Protein AF-A0A172QBB9-F1 (afdb_monomer)

Sequence (117 aa):
MFKKVTIVGLSVVMFLPSIYEGSKAYADTVNNGTLMQYFEWYAPNDGNHWNRLRTDVENLAEKGITSVWIPPAYKGTTQNDVGYGAYDLYDLGEFNQKGTVRTKYGTKAQLKSAIDA

Solvent-accessible surface area (backbone atoms only — not comparable to full-atom values): 7308 Å² total; per-residue (Å²): 135,79,85,84,83,83,86,80,80,93,75,87,83,84,90,77,90,84,78,77,76,65,80,74,74,74,72,79,82,86,77,78,85,30,78,39,75,71,68,64,90,84,60,71,73,74,36,49,52,27,59,51,50,37,72,38,46,67,64,38,46,75,71,50,42,70,44,72,47,72,64,58,61,30,28,26,71,39,45,76,37,78,21,84,52,68,66,38,87,84,31,36,13,72,49,84,51,66,92,32,39,43,27,23,41,22,33,41,67,44,46,51,53,31,73,76,92

Mean predicted aligned error: 11.65 Å

pLDDT: mean 84.77, std 22.98, range [38.41, 98.94]

Structure (mmCIF, N/CA/C/O backbone):
data_AF-A0A172QBB9-F1
#
_entry.id   AF-A0A172QBB9-F1
#
loop_
_atom_site.group_PDB
_atom_site.id
_atom_site.type_symbol
_atom_site.label_atom_id
_atom_site.label_alt_id
_atom_site.label_comp_id
_atom_site.label_asym_id
_atom_site.label_entity_id
_atom_site.label_seq_id
_atom_site.pdbx_PDB_ins_code
_atom_site.Cartn_x
_atom_site.Cartn_y
_atom_site.Cartn_z
_atom_site.occupancy
_atom_site.B_iso_or_equiv
_atom_site.auth_seq_id
_atom_site.auth_comp_id
_atom_site.auth_asym_id
_atom_site.auth_atom_id
_atom_site.pdbx_PDB_model_num
ATOM 1 N N . MET A 1 1 ? 11.360 -62.449 -31.486 1.00 41.94 1 MET A N 1
ATOM 2 C CA . MET A 1 1 ? 12.739 -62.477 -32.012 1.00 41.94 1 MET A CA 1
ATOM 3 C C . MET A 1 1 ? 13.559 -61.437 -31.248 1.00 41.94 1 MET A C 1
ATOM 5 O O . MET A 1 1 ? 13.345 -60.250 -31.418 1.00 41.94 1 MET A O 1
ATOM 9 N N . PHE A 1 2 ? 14.342 -61.942 -30.289 1.00 38.72 2 PHE A N 1
ATOM 10 C CA . PHE A 1 2 ? 15.458 -61.375 -29.508 1.00 38.72 2 PHE A CA 1
ATOM 11 C C . PHE A 1 2 ? 15.444 -59.906 -29.033 1.00 38.72 2 PHE A C 1
ATOM 13 O O . PHE A 1 2 ? 15.868 -58.990 -29.732 1.00 38.72 2 PHE A O 1
ATOM 20 N N . LYS A 1 3 ? 15.106 -59.733 -27.743 1.00 38.59 3 LYS A N 1
ATOM 21 C CA . LYS A 1 3 ? 15.586 -58.627 -26.899 1.00 38.59 3 LYS A CA 1
ATOM 22 C C . LYS A 1 3 ? 17.102 -58.793 -26.714 1.00 38.59 3 LYS A C 1
ATOM 24 O O . LYS A 1 3 ? 17.537 -59.843 -26.247 1.00 38.59 3 LYS A O 1
ATOM 29 N N . LYS A 1 4 ? 17.901 -57.790 -27.087 1.00 40.41 4 LYS A N 1
ATOM 30 C CA . LYS A 1 4 ? 19.347 -57.782 -26.819 1.00 40.41 4 LYS A CA 1
ATOM 31 C C . LYS A 1 4 ? 19.579 -57.389 -25.359 1.00 40.41 4 LYS A C 1
ATOM 33 O O . LYS A 1 4 ? 19.260 -56.275 -24.958 1.00 40.41 4 LYS A O 1
ATOM 38 N N . VAL A 1 5 ? 20.092 -58.334 -24.579 1.00 38.44 5 VAL A N 1
ATOM 39 C CA . VAL A 1 5 ? 20.635 -58.121 -23.235 1.00 38.44 5 VAL A CA 1
ATOM 40 C C . VAL A 1 5 ? 22.092 -57.709 -23.409 1.00 38.44 5 VAL A C 1
ATOM 42 O O . VAL A 1 5 ? 22.866 -58.463 -23.995 1.00 38.44 5 VAL A O 1
ATOM 45 N N . THR A 1 6 ? 22.468 -56.535 -22.909 1.00 39.12 6 THR A N 1
ATOM 46 C CA . THR A 1 6 ? 23.873 -56.123 -22.833 1.00 39.12 6 THR A CA 1
ATOM 47 C C . THR A 1 6 ? 24.315 -56.216 -21.381 1.00 39.12 6 THR A C 1
ATOM 49 O O . THR A 1 6 ? 23.878 -55.438 -20.537 1.00 39.12 6 THR A O 1
ATOM 52 N N . ILE A 1 7 ? 25.166 -57.199 -21.100 1.00 39.72 7 ILE A N 1
ATOM 53 C CA . ILE A 1 7 ? 25.941 -57.301 -19.864 1.00 39.72 7 ILE A CA 1
ATOM 54 C C . ILE A 1 7 ? 27.158 -56.393 -20.042 1.00 39.72 7 ILE A C 1
ATOM 56 O O . ILE A 1 7 ? 27.910 -56.573 -20.997 1.00 39.72 7 ILE A O 1
ATOM 60 N N . VAL A 1 8 ? 27.368 -55.440 -19.134 1.00 40.62 8 VAL A N 1
ATOM 61 C CA . VAL A 1 8 ? 28.645 -54.722 -19.033 1.00 40.62 8 VAL A CA 1
ATOM 62 C C . VAL A 1 8 ? 29.268 -55.083 -17.694 1.00 40.62 8 VAL A C 1
ATOM 64 O O . VA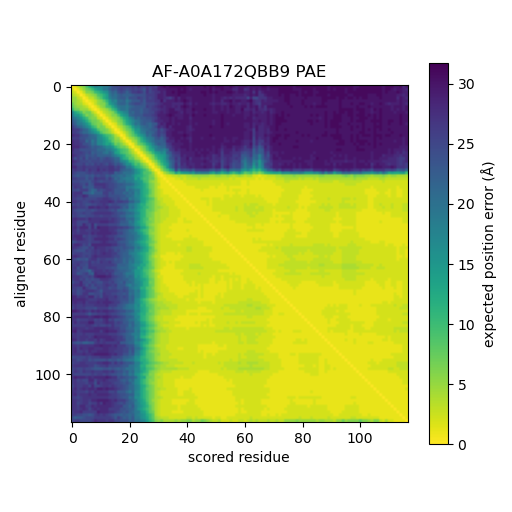L A 1 8 ? 28.713 -54.799 -16.635 1.00 40.62 8 VAL A O 1
ATOM 67 N N . GLY A 1 9 ? 30.388 -55.801 -17.780 1.00 38.41 9 GLY A N 1
ATOM 68 C CA . GLY A 1 9 ? 31.169 -56.269 -16.647 1.00 38.41 9 GLY A CA 1
ATOM 69 C C . GLY A 1 9 ? 31.850 -55.126 -15.901 1.00 38.41 9 GLY A C 1
ATOM 70 O O . GLY A 1 9 ? 32.342 -54.167 -16.493 1.00 38.41 9 GLY A O 1
ATOM 71 N N . LEU A 1 10 ? 31.893 -55.273 -14.581 1.00 38.50 10 LEU A N 1
ATOM 72 C CA . LEU A 1 10 ? 32.654 -54.435 -13.667 1.00 38.50 10 LEU A CA 1
ATOM 73 C C . LEU A 1 10 ? 34.154 -54.643 -13.944 1.00 38.50 10 LEU A C 1
ATOM 75 O O . LEU A 1 10 ? 34.683 -55.724 -13.701 1.00 38.50 10 LEU A O 1
ATOM 79 N N . SER A 1 11 ? 34.839 -53.627 -14.468 1.00 39.72 11 SER A N 1
ATOM 80 C CA . SER A 1 11 ? 36.306 -53.579 -14.536 1.00 39.72 11 SER A CA 1
ATOM 81 C C . SER A 1 11 ? 36.767 -52.256 -13.938 1.00 39.72 11 SER A C 1
ATOM 83 O O . SER A 1 11 ? 36.379 -51.181 -14.391 1.00 39.72 11 SER A O 1
ATOM 85 N N . VAL A 1 12 ? 37.545 -52.359 -12.867 1.00 39.41 12 VAL A N 1
ATOM 86 C CA . VAL A 1 12 ? 38.059 -51.251 -12.063 1.00 39.41 12 VAL A CA 1
ATOM 87 C C . VAL A 1 12 ? 39.187 -50.525 -12.809 1.00 39.41 12 VAL A C 1
ATOM 89 O O . VAL A 1 12 ? 40.208 -51.121 -13.125 1.00 39.41 12 VAL A O 1
ATOM 92 N N . VAL A 1 13 ? 38.937 -49.240 -13.084 1.00 49.69 13 VAL A N 1
ATOM 93 C CA . VAL A 1 13 ? 39.807 -48.046 -12.983 1.00 49.69 13 VAL A CA 1
ATOM 94 C C . VAL A 1 13 ? 41.315 -48.217 -13.221 1.00 49.69 13 VAL A C 1
ATOM 96 O O . VAL A 1 13 ? 41.992 -48.809 -12.388 1.00 49.69 13 VAL A O 1
ATOM 99 N N . MET A 1 14 ? 41.865 -47.504 -14.220 1.00 43.00 14 MET A N 1
ATOM 100 C CA . MET A 1 14 ? 43.104 -46.714 -14.058 1.00 43.00 14 MET A CA 1
ATOM 101 C C . MET A 1 14 ? 43.409 -45.811 -15.277 1.00 43.00 14 MET A C 1
ATOM 103 O O . MET A 1 14 ? 43.452 -46.278 -16.407 1.00 43.00 14 MET A O 1
ATOM 107 N N . PHE A 1 15 ? 43.668 -44.526 -14.995 1.00 49.59 15 PHE A N 1
ATOM 108 C CA . PHE A 1 15 ? 44.267 -43.493 -15.861 1.00 49.59 15 PHE A CA 1
ATOM 109 C C . PHE A 1 15 ? 43.495 -43.006 -17.104 1.00 49.59 15 PHE A C 1
ATOM 111 O O . PHE A 1 15 ? 43.802 -43.374 -18.233 1.00 49.59 15 PHE A O 1
ATOM 118 N N . LEU A 1 16 ? 42.616 -42.014 -16.906 1.00 40.91 16 LEU A N 1
ATOM 119 C CA . LEU A 1 16 ? 42.353 -40.977 -17.914 1.00 40.91 16 LEU A CA 1
ATOM 120 C C . LEU A 1 16 ? 42.379 -39.593 -17.242 1.00 40.91 16 LEU A C 1
ATOM 122 O O . LEU A 1 16 ? 41.549 -39.332 -16.367 1.00 40.91 16 LEU A O 1
ATOM 126 N N . PRO A 1 17 ? 43.322 -38.702 -17.601 1.00 48.59 17 PRO A N 1
ATOM 127 C CA . PRO A 1 17 ? 43.301 -37.333 -17.122 1.00 48.59 17 PRO A CA 1
ATOM 128 C C . PRO A 1 17 ? 42.179 -36.558 -17.830 1.00 48.59 17 PRO A C 1
ATOM 130 O O . PRO A 1 17 ? 42.093 -36.533 -19.052 1.00 48.59 17 PRO A O 1
ATOM 133 N N . SER A 1 18 ? 41.363 -35.870 -17.030 1.00 53.38 18 SER A N 1
ATOM 134 C CA . SER A 1 18 ? 40.578 -34.692 -17.426 1.00 53.38 18 SER A CA 1
ATOM 135 C C . SER A 1 18 ? 39.370 -34.866 -18.364 1.00 53.38 18 SER A C 1
ATOM 137 O O . SER A 1 18 ? 39.196 -34.085 -19.297 1.00 53.38 18 SER A O 1
ATOM 139 N N . ILE A 1 19 ? 38.434 -35.755 -18.025 1.00 50.16 19 ILE A N 1
ATOM 140 C CA . ILE A 1 19 ? 37.016 -35.550 -18.390 1.00 50.16 19 ILE A CA 1
ATOM 141 C C . ILE A 1 19 ? 36.134 -35.464 -17.141 1.00 50.16 19 ILE A C 1
ATOM 143 O O . ILE A 1 19 ? 35.124 -36.142 -17.006 1.00 50.16 19 ILE A O 1
ATOM 147 N N . TYR A 1 20 ? 36.517 -34.593 -16.206 1.00 44.38 20 TYR A N 1
ATOM 148 C CA . TYR A 1 20 ? 35.513 -33.877 -15.423 1.00 44.38 20 TYR A CA 1
ATOM 149 C C . TYR A 1 20 ? 35.098 -32.688 -16.296 1.00 44.38 20 TYR A C 1
ATOM 151 O O . TYR A 1 20 ? 35.563 -31.566 -16.111 1.00 44.38 20 TYR A O 1
ATOM 159 N N . GLU A 1 21 ? 34.262 -32.935 -17.309 1.00 51.75 21 GLU A N 1
ATOM 160 C CA . GLU A 1 21 ? 33.392 -31.867 -17.794 1.00 51.75 21 GLU A CA 1
ATOM 161 C C . GLU A 1 21 ? 32.464 -31.573 -16.624 1.00 51.75 21 GLU A C 1
ATOM 163 O O . GLU A 1 21 ? 31.442 -32.229 -16.425 1.00 51.75 21 GLU A O 1
ATOM 168 N N . GLY A 1 22 ? 32.909 -30.654 -15.761 1.00 46.88 22 GLY A N 1
ATOM 169 C CA . GLY A 1 22 ? 32.080 -30.108 -14.708 1.00 46.88 22 GLY A CA 1
ATOM 170 C C . GLY A 1 22 ? 30.750 -29.754 -15.344 1.00 46.88 22 GLY A C 1
ATOM 171 O O . GLY A 1 22 ? 30.728 -29.133 -16.409 1.00 46.88 22 GLY A O 1
ATOM 172 N N . SER A 1 23 ? 29.663 -30.213 -14.727 1.00 48.69 23 SER A N 1
ATOM 173 C CA . SER A 1 23 ? 28.316 -29.809 -15.095 1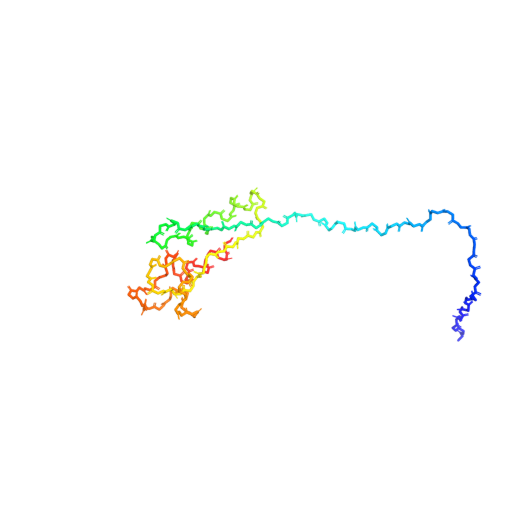.00 48.69 23 SER A CA 1
ATOM 174 C C . SER A 1 23 ? 28.350 -28.305 -15.327 1.00 48.69 23 SER A C 1
ATOM 176 O O . SER A 1 23 ? 28.518 -27.541 -14.372 1.00 48.69 23 SER A O 1
ATOM 178 N N . LYS A 1 24 ? 28.269 -27.872 -16.590 1.00 48.56 24 LYS A N 1
ATOM 179 C CA . LYS A 1 24 ? 28.000 -26.474 -16.877 1.00 48.56 24 LYS A CA 1
ATOM 180 C C . LYS A 1 24 ? 26.658 -26.240 -16.217 1.00 48.56 24 LYS A C 1
ATOM 182 O O . LYS A 1 24 ? 25.653 -26.780 -16.676 1.00 48.56 24 LYS A O 1
ATOM 187 N N . ALA A 1 25 ? 26.666 -25.524 -15.095 1.00 51.44 25 ALA A N 1
ATOM 188 C CA . ALA A 1 25 ? 25.457 -24.918 -14.597 1.00 51.44 25 ALA A CA 1
ATOM 189 C C . ALA A 1 25 ? 24.916 -24.148 -15.798 1.00 51.44 25 ALA A C 1
ATOM 191 O O . ALA A 1 25 ? 25.563 -23.217 -16.285 1.00 51.44 25 ALA A O 1
ATOM 192 N N . TYR A 1 26 ? 23.805 -24.623 -16.354 1.00 52.41 26 TYR A N 1
ATOM 193 C CA . TYR A 1 26 ? 23.003 -23.791 -17.219 1.00 52.41 26 TYR A CA 1
ATOM 194 C C . TYR A 1 26 ? 22.561 -22.662 -16.297 1.00 52.41 26 TYR A C 1
ATOM 196 O O . TYR A 1 26 ? 21.660 -22.836 -15.481 1.00 52.41 26 TYR A O 1
ATOM 204 N N . ALA A 1 27 ? 23.313 -21.559 -16.313 1.00 53.31 27 ALA A N 1
ATOM 205 C CA . ALA A 1 27 ? 22.820 -20.302 -15.802 1.00 53.31 27 ALA A CA 1
ATOM 206 C C . ALA A 1 27 ? 21.546 -20.064 -16.597 1.00 53.31 27 ALA A C 1
ATOM 208 O O . ALA A 1 27 ? 21.605 -19.917 -17.819 1.00 53.31 27 ALA A O 1
ATOM 209 N N . ASP A 1 28 ? 20.418 -20.176 -15.908 1.00 60.03 28 ASP A N 1
ATOM 210 C CA . ASP A 1 28 ? 19.110 -19.957 -16.487 1.00 60.03 28 ASP A CA 1
ATOM 211 C C . ASP A 1 28 ? 19.133 -18.554 -17.108 1.00 60.03 28 ASP A C 1
ATOM 213 O O . ASP A 1 28 ? 19.281 -17.531 -16.440 1.00 60.03 28 ASP A O 1
ATOM 217 N N . THR A 1 29 ? 19.152 -18.517 -18.428 1.00 60.53 29 THR A N 1
ATOM 218 C CA . THR A 1 29 ? 19.026 -17.317 -19.251 1.00 60.53 29 THR A CA 1
ATOM 219 C C . THR A 1 29 ? 17.568 -16.841 -19.110 1.00 60.53 29 THR A C 1
ATOM 221 O O . THR A 1 29 ? 16.685 -17.659 -19.329 1.00 60.53 29 THR A O 1
ATOM 224 N N . VAL A 1 30 ? 17.161 -15.600 -18.807 1.00 64.25 30 VAL A N 1
ATOM 225 C CA . VAL A 1 30 ? 17.794 -14.271 -18.776 1.00 64.25 30 VAL A CA 1
ATOM 226 C C . VAL A 1 30 ? 16.881 -13.353 -17.933 1.00 64.25 30 VAL A C 1
ATOM 228 O O . VAL A 1 30 ? 15.804 -13.013 -18.409 1.00 64.25 30 VAL A O 1
ATOM 231 N N . ASN A 1 31 ? 17.257 -13.000 -16.697 1.00 73.25 31 ASN A N 1
ATOM 232 C CA . ASN A 1 31 ? 16.900 -11.769 -15.949 1.00 73.25 31 ASN A CA 1
ATOM 233 C C . ASN A 1 31 ? 17.132 -11.995 -14.446 1.00 73.25 31 ASN A C 1
ATOM 235 O O . ASN A 1 31 ? 16.523 -12.876 -13.844 1.00 73.25 31 ASN A O 1
ATOM 239 N N . ASN A 1 32 ? 18.000 -11.190 -13.824 1.00 91.81 32 ASN A N 1
ATOM 240 C CA . ASN A 1 32 ? 18.173 -11.228 -12.370 1.00 91.81 32 ASN A CA 1
ATOM 241 C C . ASN A 1 32 ? 16.897 -10.726 -11.685 1.00 91.81 32 ASN A C 1
ATOM 243 O O . ASN A 1 32 ? 16.367 -9.676 -12.050 1.00 91.81 32 ASN A O 1
ATOM 247 N N . GLY A 1 33 ? 16.438 -11.446 -10.662 1.00 95.62 33 GLY A N 1
ATOM 248 C CA . GLY A 1 33 ? 15.371 -10.962 -9.795 1.00 95.62 33 GLY A CA 1
ATOM 249 C C . GLY A 1 33 ? 15.845 -9.773 -8.957 1.00 95.62 33 GLY A C 1
ATOM 250 O O . GLY A 1 33 ? 16.839 -9.885 -8.240 1.00 95.62 33 GLY A O 1
ATOM 251 N N . THR A 1 34 ? 15.117 -8.660 -9.012 1.00 97.25 34 THR A N 1
ATOM 252 C CA . THR A 1 34 ? 15.364 -7.465 -8.195 1.00 97.25 34 THR A CA 1
ATOM 253 C C . THR A 1 34 ? 14.099 -7.101 -7.422 1.00 97.25 34 THR A C 1
ATOM 255 O O . THR A 1 34 ? 13.082 -6.734 -8.014 1.00 97.25 34 THR A O 1
ATOM 258 N N . LEU A 1 35 ? 14.165 -7.200 -6.091 1.00 98.38 35 LEU A N 1
ATOM 259 C CA . LEU A 1 35 ? 13.082 -6.825 -5.181 1.00 98.38 35 LEU A CA 1
ATOM 260 C C . LEU A 1 35 ? 13.242 -5.368 -4.733 1.00 98.38 35 LEU A C 1
ATOM 262 O O . LEU A 1 35 ? 14.312 -4.977 -4.271 1.00 98.38 35 LEU A O 1
ATOM 266 N N . MET A 1 36 ? 12.158 -4.596 -4.780 1.00 98.62 36 MET A N 1
ATOM 267 C CA . MET A 1 36 ? 12.091 -3.259 -4.189 1.00 98.62 36 MET A CA 1
ATOM 268 C C . MET A 1 36 ? 11.128 -3.235 -3.001 1.00 98.62 36 MET A C 1
ATOM 270 O O . MET A 1 36 ? 9.964 -3.606 -3.130 1.00 98.62 36 MET A O 1
ATOM 274 N N . GLN A 1 37 ? 11.579 -2.739 -1.848 1.00 98.81 37 GLN A N 1
ATOM 275 C CA . GLN A 1 37 ? 10.665 -2.317 -0.785 1.00 98.81 37 GLN A CA 1
ATOM 276 C C . GLN A 1 37 ? 9.946 -1.045 -1.247 1.00 98.81 37 GLN A C 1
ATOM 278 O O . GLN A 1 37 ? 10.570 0.006 -1.373 1.00 98.81 37 G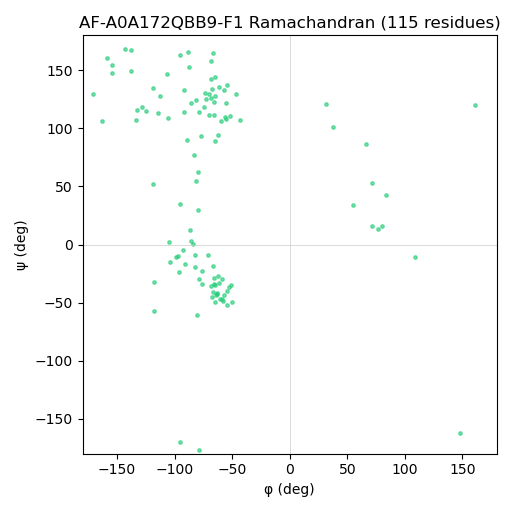LN A O 1
ATOM 283 N N . TYR A 1 38 ? 8.641 -1.130 -1.503 1.00 98.69 38 TYR A N 1
ATOM 284 C CA . TYR A 1 38 ? 7.880 -0.031 -2.099 1.00 98.69 38 TYR A CA 1
ATOM 285 C C . TYR A 1 38 ? 7.174 0.833 -1.050 1.00 98.69 38 TYR A C 1
ATOM 287 O O . TYR A 1 38 ? 6.065 1.299 -1.250 1.00 98.69 38 TYR A O 1
ATOM 295 N N . PHE A 1 39 ? 7.783 1.033 0.115 1.00 98.62 39 PHE A N 1
ATOM 296 C CA . PHE A 1 39 ? 7.253 1.914 1.152 1.00 98.62 39 PHE A CA 1
ATOM 297 C C . PHE A 1 39 ? 8.358 2.351 2.103 1.00 98.62 39 PHE A C 1
ATOM 299 O O . PHE A 1 39 ? 9.388 1.692 2.247 1.00 98.62 39 PHE A O 1
ATOM 306 N N . GLU A 1 40 ? 8.103 3.439 2.814 1.00 98.50 40 GLU A N 1
ATOM 307 C CA . GLU A 1 40 ? 8.930 3.895 3.921 1.00 98.50 40 GLU A CA 1
ATOM 308 C C . GLU A 1 40 ? 8.036 4.373 5.078 1.00 98.50 40 GLU A C 1
ATOM 310 O O . GLU A 1 40 ? 6.810 4.465 4.946 1.00 98.50 40 GLU A O 1
ATOM 315 N N . TRP A 1 41 ? 8.628 4.577 6.253 1.00 98.44 41 TRP A N 1
ATOM 316 C CA . TRP A 1 41 ? 7.895 4.790 7.503 1.00 98.44 41 TRP A CA 1
ATOM 317 C C . TRP A 1 41 ? 7.034 6.064 7.498 1.00 98.44 41 TRP A C 1
ATOM 319 O O . TRP A 1 41 ? 5.881 6.059 7.948 1.00 98.44 41 TRP A O 1
ATOM 329 N N . TYR A 1 42 ? 7.576 7.148 6.951 1.00 98.31 42 TYR A N 1
ATOM 330 C CA . TYR A 1 42 ? 7.002 8.489 6.927 1.00 98.31 42 TYR A CA 1
ATOM 331 C C . TYR A 1 42 ? 6.067 8.732 5.740 1.00 98.31 42 TYR A C 1
ATOM 333 O O . TYR A 1 42 ? 5.640 9.870 5.526 1.00 98.31 42 TYR A O 1
ATOM 341 N N . ALA A 1 43 ? 5.672 7.668 5.030 1.00 97.62 43 ALA A N 1
ATOM 342 C CA . ALA A 1 43 ? 4.738 7.776 3.925 1.00 97.62 43 ALA A CA 1
ATOM 343 C C . ALA A 1 43 ? 3.460 8.479 4.417 1.00 97.62 43 ALA A C 1
ATOM 345 O O . ALA A 1 43 ? 2.992 8.187 5.528 1.00 97.62 43 ALA A O 1
ATOM 346 N N . PRO A 1 44 ? 2.886 9.409 3.639 1.00 98.31 44 PRO A N 1
ATOM 347 C CA . PRO A 1 44 ? 1.740 10.185 4.088 1.00 98.31 44 PRO A CA 1
ATOM 348 C C . PRO A 1 44 ? 0.521 9.282 4.308 1.00 98.31 44 PRO A C 1
ATOM 350 O O . PRO A 1 44 ? 0.273 8.349 3.549 1.00 98.31 44 PRO A O 1
ATOM 353 N N . ASN A 1 45 ? -0.286 9.586 5.324 1.00 98.69 45 ASN A N 1
ATOM 354 C CA . ASN A 1 45 ? -1.594 8.957 5.531 1.00 98.69 45 ASN A CA 1
ATOM 355 C C . ASN A 1 45 ? -2.671 9.609 4.642 1.00 98.69 45 ASN A C 1
ATOM 357 O O . ASN A 1 45 ? -3.700 10.092 5.119 1.00 98.69 45 ASN A O 1
ATOM 361 N N . ASP A 1 46 ? -2.421 9.654 3.336 1.00 98.62 46 ASP A N 1
ATOM 362 C CA . ASP A 1 46 ? -3.334 10.232 2.345 1.00 98.62 46 ASP A CA 1
ATOM 363 C C . ASP A 1 46 ? -4.216 9.179 1.652 1.00 98.62 46 ASP A C 1
ATOM 365 O O . ASP A 1 46 ? -5.173 9.535 0.968 1.00 98.62 46 ASP A O 1
ATOM 369 N N . GLY A 1 47 ? -3.939 7.884 1.858 1.00 98.62 47 GLY A N 1
ATOM 370 C CA . GLY A 1 47 ? -4.670 6.792 1.219 1.00 98.62 47 GLY A CA 1
ATOM 371 C C . GLY A 1 47 ? -4.396 6.641 -0.280 1.00 98.62 47 GLY A C 1
ATOM 372 O O . GLY A 1 47 ? -5.179 5.985 -0.960 1.00 98.62 47 GLY A O 1
ATOM 373 N N . ASN A 1 48 ? -3.330 7.252 -0.808 1.00 98.62 48 ASN A N 1
ATOM 374 C CA . ASN A 1 48 ? -2.995 7.213 -2.235 1.00 98.62 48 ASN A CA 1
ATOM 375 C C . ASN A 1 48 ? -1.831 6.282 -2.573 1.00 98.62 48 ASN A C 1
ATOM 377 O O . ASN A 1 48 ? -1.440 6.202 -3.736 1.00 98.62 48 ASN A O 1
ATOM 381 N N . HIS A 1 49 ? -1.265 5.581 -1.595 1.00 98.81 49 HIS A N 1
ATOM 382 C CA . HIS A 1 49 ? -0.083 4.750 -1.800 1.00 98.81 49 HIS A CA 1
ATOM 383 C C . HIS A 1 49 ? -0.294 3.681 -2.883 1.00 98.81 49 HIS A C 1
ATOM 385 O O . HIS A 1 49 ? 0.534 3.556 -3.782 1.00 98.81 49 HIS A O 1
ATOM 391 N N . TRP A 1 50 ? -1.444 2.998 -2.889 1.00 98.81 50 TRP A N 1
ATOM 392 C CA . TRP A 1 50 ? -1.768 2.023 -3.939 1.00 98.81 50 TRP A CA 1
ATOM 393 C C . TRP A 1 50 ? -1.922 2.654 -5.326 1.00 98.81 50 TRP A C 1
ATOM 395 O O . TRP A 1 50 ? -1.491 2.073 -6.315 1.00 98.81 50 TRP A O 1
ATOM 405 N N . ASN A 1 51 ? -2.453 3.877 -5.416 1.00 98.81 51 ASN A N 1
ATOM 406 C CA . ASN A 1 51 ? -2.532 4.594 -6.693 1.00 98.81 51 ASN A CA 1
ATOM 407 C C . ASN A 1 51 ? -1.147 5.000 -7.210 1.00 98.81 51 ASN A C 1
ATOM 409 O O . ASN A 1 51 ? -0.930 4.988 -8.422 1.00 98.81 51 ASN A O 1
ATOM 413 N N . ARG A 1 52 ? -0.222 5.353 -6.305 1.00 98.69 52 ARG A N 1
ATOM 414 C CA . ARG A 1 52 ? 1.173 5.654 -6.652 1.00 98.69 52 ARG A CA 1
ATOM 415 C C . ARG A 1 52 ? 1.861 4.406 -7.191 1.00 98.69 52 ARG A C 1
ATOM 417 O O . ARG A 1 52 ? 2.373 4.471 -8.298 1.00 98.69 52 ARG A O 1
ATOM 424 N N . LEU A 1 53 ? 1.753 3.276 -6.481 1.00 98.69 53 LEU A N 1
ATOM 425 C CA . LEU A 1 53 ? 2.287 1.992 -6.945 1.00 98.69 53 LEU A CA 1
ATOM 426 C C . LEU A 1 53 ? 1.746 1.635 -8.332 1.00 98.69 53 LEU A C 1
ATOM 428 O O . LEU A 1 53 ? 2.531 1.440 -9.247 1.00 98.69 53 LEU A O 1
ATOM 432 N N . ARG A 1 54 ? 0.418 1.661 -8.512 1.00 98.62 54 ARG A N 1
ATOM 433 C CA . ARG A 1 54 ? -0.242 1.388 -9.799 1.00 98.62 54 ARG A CA 1
ATOM 434 C C . ARG A 1 54 ? 0.299 2.244 -10.951 1.00 98.62 54 ARG A C 1
ATOM 436 O O . ARG A 1 54 ? 0.353 1.784 -12.080 1.00 98.62 54 ARG A O 1
ATOM 443 N N . THR A 1 55 ? 0.637 3.503 -10.683 1.00 98.56 55 THR A N 1
ATOM 444 C CA . THR A 1 55 ? 1.117 4.441 -11.713 1.00 98.56 55 THR A CA 1
ATOM 445 C C . THR A 1 55 ? 2.610 4.261 -12.011 1.00 98.56 55 THR A C 1
ATOM 447 O O . THR A 1 55 ? 3.071 4.692 -13.059 1.00 98.56 55 THR A O 1
ATOM 450 N N . ASP A 1 56 ? 3.367 3.632 -11.112 1.00 98.31 56 ASP A N 1
ATOM 451 C CA . ASP A 1 56 ? 4.825 3.502 -11.212 1.00 98.31 56 ASP A CA 1
ATOM 452 C C . ASP A 1 56 ? 5.275 2.141 -11.768 1.00 98.31 56 ASP A C 1
ATOM 454 O O . ASP A 1 56 ? 6.444 1.991 -12.105 1.00 98.31 56 ASP A O 1
ATOM 458 N N . VAL A 1 57 ? 4.373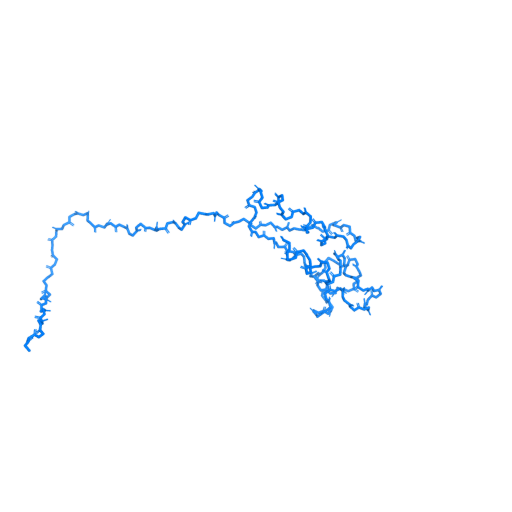 1.153 -11.889 1.00 97.44 57 VAL A N 1
ATOM 459 C CA . VAL A 1 57 ? 4.695 -0.225 -12.322 1.00 97.44 57 VAL A CA 1
ATOM 460 C C . VAL A 1 57 ? 5.526 -0.257 -13.608 1.00 97.44 57 VAL A C 1
ATOM 462 O O . VAL A 1 57 ? 6.573 -0.903 -13.631 1.00 97.44 57 VAL A O 1
ATOM 465 N N . GLU A 1 58 ? 5.115 0.471 -14.652 1.00 97.81 58 GLU A N 1
ATOM 466 C CA . GLU A 1 58 ? 5.841 0.516 -15.932 1.00 97.81 58 GLU A CA 1
ATOM 467 C C . GLU A 1 58 ? 7.266 1.067 -15.751 1.00 97.81 58 GLU A C 1
ATOM 469 O O . GLU A 1 58 ? 8.239 0.446 -16.174 1.00 97.81 58 GLU A O 1
ATOM 474 N N . ASN A 1 59 ? 7.412 2.176 -15.023 1.00 98.31 59 ASN A N 1
ATOM 475 C CA . ASN A 1 59 ? 8.706 2.798 -14.736 1.00 98.31 59 ASN A CA 1
ATOM 476 C C . ASN A 1 59 ? 9.610 1.910 -13.854 1.00 98.31 59 ASN A C 1
ATOM 478 O O . ASN A 1 59 ? 10.831 1.905 -14.021 1.00 98.31 59 ASN A O 1
ATOM 482 N N . LEU A 1 60 ? 9.044 1.135 -12.922 1.00 98.19 60 LEU A N 1
ATOM 483 C CA . LEU A 1 60 ? 9.787 0.150 -12.128 1.00 98.19 60 LEU A CA 1
ATOM 484 C C . LEU A 1 60 ? 10.294 -1.006 -12.995 1.00 98.19 60 LEU A C 1
ATOM 486 O O . LEU A 1 60 ? 11.461 -1.392 -12.881 1.00 98.19 60 LEU A O 1
ATOM 490 N N . ALA A 1 61 ? 9.439 -1.528 -13.875 1.00 96.94 61 ALA A N 1
ATOM 491 C CA . ALA A 1 61 ? 9.789 -2.600 -14.797 1.00 96.94 61 ALA A CA 1
ATOM 492 C C . ALA A 1 61 ? 10.889 -2.159 -15.780 1.00 96.94 61 ALA A C 1
ATOM 494 O O . ALA A 1 61 ? 11.866 -2.884 -15.967 1.00 96.94 61 ALA A O 1
ATOM 495 N N . GLU A 1 62 ? 10.803 -0.939 -16.325 1.00 97.75 62 GLU A N 1
ATOM 496 C CA . GLU A 1 62 ? 11.850 -0.336 -17.168 1.00 97.75 62 GLU A CA 1
ATOM 497 C C . GLU A 1 62 ? 13.206 -0.226 -16.449 1.00 97.75 62 GLU A C 1
ATOM 499 O O . GLU A 1 62 ? 14.261 -0.321 -17.077 1.00 97.75 62 GLU A O 1
ATOM 504 N N . LYS A 1 63 ? 13.197 -0.068 -15.119 1.00 97.38 63 LYS A N 1
ATOM 505 C CA . LYS A 1 63 ? 14.403 -0.043 -14.272 1.00 97.38 63 LYS A CA 1
ATOM 506 C C . LYS A 1 63 ? 14.908 -1.434 -13.874 1.00 97.38 63 LYS A C 1
ATOM 508 O O . LYS A 1 63 ? 15.905 -1.526 -13.159 1.00 97.38 63 LYS A O 1
ATOM 513 N N . GLY A 1 64 ? 14.249 -2.506 -14.313 1.00 96.62 64 GLY A N 1
ATOM 514 C CA . GLY A 1 64 ? 14.628 -3.885 -14.005 1.00 96.62 64 GLY A CA 1
ATOM 515 C C . GLY A 1 64 ? 14.177 -4.375 -12.627 1.00 96.62 64 GLY A C 1
ATOM 516 O O . GLY A 1 64 ? 14.682 -5.394 -12.152 1.00 96.62 64 GLY A O 1
ATOM 517 N N . ILE A 1 65 ? 13.240 -3.680 -11.972 1.00 98.12 65 ILE A N 1
ATOM 518 C CA . ILE A 1 65 ? 12.577 -4.205 -10.775 1.00 98.12 65 ILE A CA 1
ATOM 519 C C . ILE A 1 65 ? 11.615 -5.310 -11.209 1.00 98.12 65 ILE A C 1
ATOM 521 O O . ILE A 1 65 ? 10.746 -5.095 -12.048 1.00 98.12 65 ILE A O 1
ATOM 525 N N . THR A 1 66 ? 11.759 -6.497 -10.625 1.00 97.06 66 THR A N 1
ATOM 526 C CA . THR A 1 66 ? 10.946 -7.675 -10.976 1.00 97.06 66 THR A CA 1
ATOM 527 C C . THR A 1 66 ? 9.878 -7.979 -9.937 1.00 97.06 66 THR A C 1
ATOM 529 O O . THR A 1 66 ? 9.002 -8.811 -10.161 1.00 97.06 66 THR A O 1
ATOM 532 N N . SER A 1 67 ? 9.989 -7.395 -8.745 1.00 97.50 67 SER A N 1
ATOM 533 C CA . SER A 1 67 ? 9.069 -7.641 -7.639 1.00 97.50 67 SER A CA 1
ATOM 534 C C . SER A 1 67 ? 9.048 -6.452 -6.689 1.00 97.50 67 SER A C 1
ATOM 536 O O . SER A 1 67 ? 10.074 -5.811 -6.455 1.00 97.50 67 SER A O 1
ATOM 538 N N . VAL A 1 68 ? 7.892 -6.205 -6.079 1.00 98.38 68 VAL A N 1
ATOM 539 C CA . VAL A 1 68 ? 7.735 -5.203 -5.024 1.00 98.38 68 VAL A CA 1
ATOM 540 C C . VAL A 1 68 ? 7.285 -5.859 -3.725 1.00 98.38 68 VAL A C 1
ATOM 542 O O . VAL A 1 68 ? 6.382 -6.692 -3.706 1.00 98.38 68 VAL A O 1
ATOM 545 N N . TRP A 1 69 ? 7.912 -5.468 -2.621 1.00 98.75 69 TRP A N 1
ATOM 546 C CA . TRP A 1 69 ? 7.415 -5.740 -1.280 1.00 98.75 69 TRP A CA 1
ATOM 547 C C . TRP A 1 69 ? 6.543 -4.563 -0.840 1.00 98.75 69 TRP A C 1
ATOM 549 O O . TRP A 1 69 ? 7.025 -3.441 -0.664 1.00 98.75 69 TRP A O 1
ATOM 559 N N . ILE A 1 70 ? 5.250 -4.835 -0.679 1.00 98.69 70 ILE A N 1
ATOM 560 C CA . ILE A 1 70 ? 4.252 -3.874 -0.204 1.00 98.69 70 ILE A CA 1
ATOM 561 C C . ILE A 1 70 ? 4.167 -3.861 1.332 1.00 98.69 70 ILE A C 1
ATOM 563 O O . ILE A 1 70 ? 4.440 -4.884 1.970 1.00 98.69 70 ILE A O 1
ATOM 567 N N . PRO A 1 71 ? 3.758 -2.739 1.952 1.00 98.69 71 PRO A N 1
ATOM 568 C CA . PRO A 1 71 ? 3.504 -2.712 3.388 1.00 98.69 71 PRO A CA 1
ATOM 569 C C . PRO A 1 71 ? 2.292 -3.593 3.748 1.00 98.69 71 PRO A C 1
ATOM 571 O O . PRO A 1 71 ? 1.500 -3.940 2.864 1.00 98.69 71 PRO A O 1
ATOM 574 N N . PRO A 1 72 ? 2.096 -3.942 5.035 1.00 98.81 72 PRO A N 1
ATOM 575 C CA . PRO A 1 72 ? 0.915 -4.684 5.458 1.00 98.81 72 PRO A CA 1
ATOM 576 C C . PRO A 1 72 ? -0.376 -3.969 5.037 1.00 98.81 72 PRO A C 1
ATOM 578 O O . PRO A 1 72 ? -0.614 -2.812 5.383 1.00 98.81 72 PRO A O 1
ATOM 581 N N . ALA A 1 73 ? -1.202 -4.660 4.253 1.00 98.81 73 ALA A N 1
ATOM 582 C CA . ALA A 1 73 ? -2.348 -4.053 3.576 1.00 98.81 73 ALA A CA 1
ATOM 583 C C . ALA A 1 73 ? -3.668 -4.144 4.361 1.00 98.81 73 ALA A C 1
ATOM 585 O O . ALA A 1 73 ? -4.682 -3.604 3.920 1.00 98.81 73 ALA A O 1
ATOM 586 N N . TYR A 1 74 ? -3.655 -4.827 5.505 1.00 98.81 74 TYR A N 1
ATOM 587 C CA . TYR A 1 74 ? -4.808 -5.034 6.375 1.00 98.81 74 TYR A CA 1
ATOM 588 C C . TYR A 1 74 ? -4.984 -3.907 7.408 1.00 98.81 74 TYR A C 1
ATOM 590 O O . TYR A 1 74 ? -4.090 -3.088 7.635 1.00 98.81 74 TYR A O 1
ATOM 598 N N . LYS A 1 75 ? -6.156 -3.845 8.046 1.00 98.88 75 LYS A N 1
ATOM 599 C CA . LYS A 1 75 ? -6.509 -2.814 9.026 1.00 98.88 75 LYS A CA 1
ATOM 600 C C . LYS A 1 75 ? -5.618 -2.917 10.267 1.00 98.88 75 LYS A C 1
ATOM 602 O O . LYS A 1 75 ? -5.493 -3.982 10.877 1.00 98.88 75 LYS A O 1
ATOM 607 N N . GLY A 1 76 ? -5.015 -1.786 10.637 1.00 98.75 76 GLY A N 1
ATOM 608 C CA . GLY A 1 76 ? -4.193 -1.639 11.838 1.00 98.75 76 GLY A CA 1
ATOM 609 C C . GLY A 1 76 ? -4.959 -1.079 13.040 1.00 98.75 76 GLY A C 1
ATOM 610 O O . GLY A 1 76 ? -6.181 -0.931 13.007 1.00 98.75 76 GLY A O 1
ATOM 611 N N . THR A 1 77 ? -4.243 -0.723 14.108 1.00 98.56 77 THR A N 1
ATOM 612 C CA . THR A 1 77 ? -4.842 -0.173 15.341 1.00 98.56 77 THR A CA 1
ATOM 613 C C . THR A 1 77 ? -5.490 1.200 15.142 1.00 98.56 77 THR A C 1
ATOM 615 O O . THR A 1 77 ? -6.458 1.532 15.830 1.00 98.56 77 THR A O 1
ATOM 618 N N . THR A 1 78 ? -4.982 1.982 14.185 1.00 98.38 78 THR A N 1
ATOM 619 C CA . THR A 1 78 ? -5.477 3.309 13.788 1.00 98.38 78 THR A CA 1
ATOM 620 C C . THR A 1 78 ? -5.356 3.487 12.270 1.00 98.38 78 THR A C 1
ATOM 622 O O . THR A 1 78 ? -4.664 2.717 11.606 1.00 98.38 78 THR A O 1
ATOM 625 N N . GLN A 1 79 ? -5.977 4.526 11.696 1.00 98.44 79 GLN A N 1
ATOM 626 C CA . GLN A 1 79 ? -5.812 4.821 10.263 1.00 98.44 79 GLN A CA 1
ATOM 627 C C . GLN A 1 79 ? -4.352 5.133 9.880 1.00 98.44 79 GLN A C 1
ATOM 629 O O . GLN A 1 79 ? -3.935 4.805 8.776 1.00 98.44 79 GLN A O 1
ATOM 634 N N . ASN A 1 80 ? -3.579 5.762 10.773 1.00 98.38 80 ASN A N 1
ATOM 635 C CA . ASN A 1 80 ? -2.189 6.158 10.514 1.00 98.38 80 ASN A CA 1
ATOM 636 C C . ASN A 1 80 ? -1.169 5.039 10.811 1.00 98.38 80 ASN A C 1
ATOM 638 O O . ASN A 1 80 ? 0.037 5.267 10.729 1.00 98.38 80 ASN A O 1
ATOM 642 N N . ASP A 1 81 ? -1.633 3.846 11.190 1.00 98.50 81 ASP A N 1
ATOM 643 C CA . ASP A 1 81 ? -0.765 2.700 11.447 1.00 98.50 81 ASP A CA 1
ATOM 644 C C . ASP A 1 81 ? 0.010 2.328 10.171 1.00 98.50 81 ASP A C 1
ATOM 646 O O . ASP A 1 81 ? -0.550 2.291 9.074 1.00 98.50 81 ASP A O 1
ATOM 650 N N . VAL A 1 82 ? 1.309 2.056 10.310 1.00 98.62 82 VAL A N 1
ATOM 651 C CA . VAL A 1 82 ? 2.169 1.573 9.210 1.00 98.62 82 VAL A CA 1
ATOM 652 C C . VAL A 1 82 ? 1.818 0.115 8.848 1.00 98.62 82 VAL A C 1
ATOM 654 O O . VAL A 1 82 ? 2.280 -0.421 7.849 1.00 98.62 82 VAL A O 1
ATOM 657 N N . GLY A 1 83 ? 0.970 -0.537 9.646 1.00 98.62 83 GLY A N 1
ATOM 658 C CA . GLY A 1 83 ? 0.395 -1.853 9.377 1.00 98.62 83 GLY A CA 1
ATOM 659 C C . GLY A 1 83 ? 0.949 -2.957 10.276 1.00 98.62 83 GLY A C 1
ATOM 660 O O . GLY A 1 83 ? 0.393 -4.051 10.319 1.00 98.62 83 GLY A O 1
ATOM 661 N N . TYR A 1 84 ? 2.011 -2.685 11.039 1.00 98.62 84 TYR A N 1
ATOM 662 C CA . TYR A 1 84 ? 2.583 -3.652 11.981 1.00 98.62 84 TYR A CA 1
ATOM 663 C C . TYR A 1 84 ? 1.744 -3.805 13.258 1.00 98.62 84 TYR A C 1
ATOM 665 O O . TYR A 1 84 ? 1.790 -4.857 13.893 1.00 98.62 84 TYR A O 1
ATOM 673 N N . GLY A 1 85 ? 0.924 -2.808 13.608 1.00 98.25 85 GLY A N 1
ATOM 674 C CA . GLY A 1 85 ? -0.119 -2.941 14.625 1.00 98.25 85 GLY A CA 1
ATOM 675 C C . GLY A 1 85 ? -1.356 -3.643 14.064 1.00 98.25 85 GLY A C 1
ATOM 676 O O . GLY A 1 85 ? -2.416 -3.031 13.977 1.00 98.25 85 GLY A O 1
ATOM 677 N N . ALA A 1 86 ? -1.221 -4.901 13.636 1.00 98.38 86 ALA A N 1
ATOM 678 C CA . ALA A 1 86 ? -2.295 -5.661 12.993 1.00 98.38 86 ALA A CA 1
ATOM 679 C C . A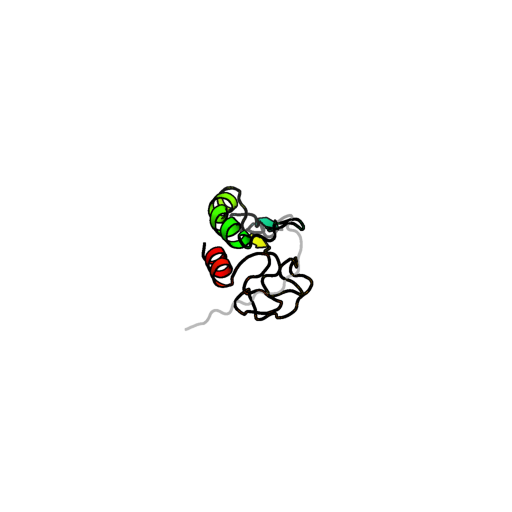LA A 1 86 ? -3.553 -5.753 13.879 1.00 98.38 86 ALA A C 1
ATOM 681 O O . ALA A 1 86 ? -3.459 -6.089 15.060 1.00 98.38 86 ALA A O 1
ATOM 682 N N . TYR A 1 87 ? -4.728 -5.484 13.301 1.00 98.69 87 TYR A N 1
ATOM 683 C CA . TYR A 1 87 ? -6.015 -5.606 13.992 1.00 98.69 87 TYR A CA 1
ATOM 684 C C . TYR A 1 87 ? -6.929 -6.654 13.350 1.00 98.69 87 TYR A C 1
ATOM 686 O O . TYR A 1 87 ? -7.332 -7.595 14.028 1.00 98.69 87 TYR A O 1
ATOM 694 N N . ASP A 1 88 ? -7.233 -6.509 12.059 1.00 98.69 88 ASP A N 1
ATOM 695 C CA . ASP A 1 88 ? -8.102 -7.431 11.319 1.00 98.69 88 ASP A CA 1
ATOM 696 C C . ASP A 1 88 ? -7.451 -7.788 9.980 1.00 98.69 88 ASP A C 1
ATOM 698 O O . ASP A 1 88 ? -7.399 -6.965 9.068 1.00 98.69 88 ASP A O 1
ATOM 702 N N . LEU A 1 89 ? -6.946 -9.023 9.874 1.00 98.69 89 LEU A N 1
ATOM 703 C CA . LEU A 1 89 ? -6.241 -9.525 8.690 1.00 98.69 89 LEU A CA 1
ATOM 704 C C . LEU A 1 89 ? -7.146 -9.653 7.453 1.00 98.69 89 LEU A C 1
ATOM 706 O O . LEU A 1 89 ? -6.631 -9.725 6.339 1.00 98.69 89 LEU A O 1
ATOM 710 N N . TYR A 1 90 ? -8.470 -9.682 7.633 1.00 98.69 90 TYR A N 1
ATOM 711 C CA . TYR A 1 90 ? -9.434 -9.785 6.536 1.00 98.69 90 TYR A CA 1
ATOM 712 C C . TYR A 1 90 ? -9.886 -8.416 6.014 1.00 98.69 90 TYR A C 1
ATOM 714 O O . TYR A 1 90 ? -10.411 -8.324 4.903 1.00 98.69 90 TYR A O 1
ATOM 722 N N . ASP A 1 91 ? -9.660 -7.342 6.774 1.00 98.81 91 ASP A N 1
ATOM 723 C CA . ASP A 1 91 ? -10.017 -5.986 6.372 1.00 98.81 91 ASP A CA 1
ATOM 724 C C . ASP A 1 91 ? -8.873 -5.317 5.601 1.00 98.81 91 ASP A C 1
ATOM 726 O O . ASP A 1 91 ? -8.037 -4.618 6.169 1.00 98.81 91 ASP A O 1
ATOM 730 N N . LEU A 1 92 ? -8.858 -5.477 4.277 1.00 98.81 92 LEU A N 1
ATOM 731 C CA . LEU A 1 92 ? -7.886 -4.833 3.377 1.00 98.81 92 LEU A CA 1
ATOM 732 C C . LEU A 1 92 ? -8.236 -3.363 3.056 1.00 98.81 92 LEU A C 1
ATOM 734 O O . LEU A 1 92 ? -7.956 -2.866 1.965 1.00 98.81 92 LEU A O 1
ATOM 738 N N . GLY A 1 93 ? -8.903 -2.664 3.978 1.00 98.75 93 GLY A N 1
ATOM 739 C CA . GLY A 1 93 ? -9.435 -1.320 3.757 1.00 98.75 93 GLY A CA 1
ATOM 740 C C . GLY A 1 93 ? -10.803 -1.337 3.068 1.00 98.75 93 GLY A C 1
ATOM 741 O O . GLY A 1 93 ? -11.028 -0.586 2.115 1.00 98.75 93 GLY A O 1
ATOM 742 N N . GLU A 1 94 ? -11.676 -2.242 3.506 1.00 98.81 94 GLU A N 1
ATOM 743 C CA . GLU A 1 94 ? -13.015 -2.510 2.960 1.00 98.81 94 GLU A CA 1
ATOM 744 C C . GLU A 1 94 ? -14.119 -2.228 3.987 1.00 98.81 94 GLU A C 1
ATOM 746 O O . GLU A 1 94 ? -15.199 -1.765 3.618 1.00 98.81 94 GLU A O 1
ATOM 751 N N . PHE A 1 95 ? -13.845 -2.441 5.276 1.00 98.75 95 PHE A N 1
ATOM 752 C CA . PHE A 1 95 ? -14.838 -2.307 6.339 1.00 98.75 95 PHE A CA 1
ATOM 753 C C . PHE A 1 95 ? -14.614 -1.039 7.166 1.00 98.75 95 PHE A C 1
ATOM 755 O O . PHE A 1 95 ? -13.484 -0.601 7.387 1.00 98.75 95 PHE A O 1
ATOM 762 N N . ASN A 1 96 ? -15.701 -0.436 7.660 1.00 98.62 96 ASN A N 1
ATOM 763 C CA . ASN A 1 96 ? -15.611 0.698 8.580 1.00 98.62 96 ASN A CA 1
ATOM 764 C C . ASN A 1 96 ? -15.260 0.205 9.994 1.00 98.62 96 ASN A C 1
ATOM 766 O O . ASN A 1 96 ? -16.134 -0.161 10.778 1.00 98.62 96 ASN A O 1
ATOM 770 N N . GLN A 1 97 ? -13.965 0.193 10.303 1.00 98.38 97 GLN A N 1
ATOM 771 C CA . GLN A 1 97 ? -13.391 -0.238 11.576 1.00 98.38 97 GLN A CA 1
ATOM 772 C C . GLN A 1 97 ? -12.287 0.740 11.993 1.00 98.38 97 GLN A C 1
ATOM 774 O O . GLN A 1 97 ? -11.613 1.326 11.148 1.00 98.38 97 GLN A O 1
ATOM 779 N N . LYS A 1 98 ? -12.076 0.925 13.303 1.00 98.25 98 LYS A N 1
ATOM 780 C CA . LYS A 1 98 ? -11.059 1.861 13.839 1.00 98.25 98 LYS A CA 1
ATOM 781 C C . LYS A 1 98 ? -11.207 3.300 13.316 1.00 98.25 98 LYS A C 1
ATOM 783 O O . LYS A 1 98 ? -10.223 4.008 13.125 1.00 98.25 98 LYS A O 1
ATOM 788 N N . GLY A 1 99 ? -12.451 3.727 13.085 1.00 98.25 99 GLY A N 1
ATOM 789 C CA . GLY A 1 99 ? -12.783 5.079 12.628 1.00 98.25 99 GLY A CA 1
ATOM 790 C C . GLY A 1 99 ? -12.513 5.338 11.144 1.00 98.25 99 GLY A C 1
ATOM 791 O O . GLY A 1 99 ? -12.496 6.494 10.729 1.00 98.25 99 GLY A O 1
ATOM 792 N N . THR A 1 100 ? -12.277 4.299 10.333 1.00 98.75 100 THR A N 1
ATOM 793 C CA . THR A 1 100 ? -12.019 4.462 8.900 1.00 98.75 100 THR A CA 1
ATOM 794 C C . THR A 1 100 ? -12.385 3.228 8.071 1.00 98.75 100 THR A C 1
ATOM 796 O O . THR A 1 100 ? -12.345 2.098 8.556 1.00 98.75 100 THR A O 1
ATOM 799 N N . VAL A 1 101 ? -12.692 3.441 6.788 1.00 98.81 101 VAL A N 1
ATOM 800 C CA . VAL A 1 101 ? -12.787 2.358 5.797 1.00 98.81 101 VAL A CA 1
ATOM 801 C C . VAL A 1 101 ? -11.394 1.969 5.300 1.00 98.81 101 VAL A C 1
ATOM 803 O O . VAL A 1 101 ? -10.962 0.844 5.521 1.00 98.81 101 VAL A O 1
ATOM 806 N N . ARG A 1 102 ? -10.661 2.904 4.682 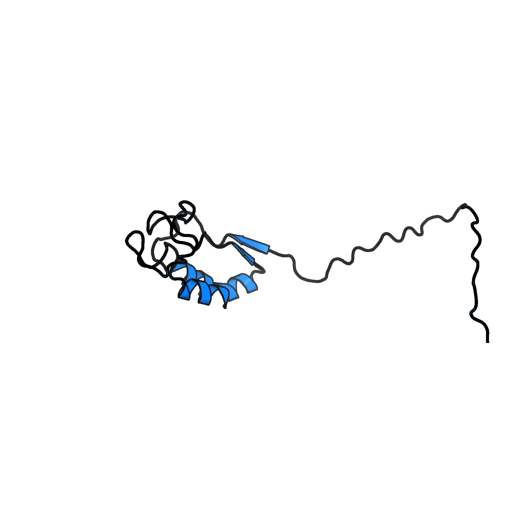1.00 98.81 102 ARG A N 1
ATOM 807 C CA . ARG A 1 102 ? -9.329 2.658 4.103 1.00 98.81 102 ARG A CA 1
ATOM 808 C C . ARG A 1 102 ? -8.251 2.386 5.159 1.00 98.81 102 ARG A C 1
ATOM 810 O O . ARG A 1 102 ? -8.357 2.843 6.294 1.00 98.81 102 ARG A O 1
ATOM 817 N N . THR A 1 103 ? -7.162 1.733 4.768 1.00 98.88 103 THR A N 1
ATOM 818 C CA . THR A 1 103 ? -5.915 1.736 5.555 1.00 98.88 103 THR A CA 1
ATOM 819 C C . THR A 1 103 ? -5.143 3.045 5.340 1.00 98.88 103 THR A C 1
ATOM 821 O O . THR A 1 103 ? -5.599 3.932 4.604 1.00 98.88 103 THR A O 1
ATOM 824 N N . LYS A 1 104 ? -3.948 3.173 5.935 1.00 98.81 104 LYS A N 1
ATOM 825 C CA . LYS A 1 104 ? -3.000 4.259 5.623 1.00 98.81 104 LYS A CA 1
ATOM 826 C C . LYS A 1 104 ? -2.749 4.386 4.115 1.00 98.81 104 LYS A C 1
ATOM 828 O O . LYS A 1 104 ? -2.601 5.490 3.596 1.00 98.81 104 LYS A O 1
ATOM 833 N N . TYR A 1 105 ? -2.754 3.247 3.423 1.00 98.88 105 TYR A N 1
ATOM 834 C CA . TYR A 1 105 ? -2.285 3.098 2.050 1.00 98.88 105 TYR A CA 1
ATOM 835 C C . TYR A 1 105 ? -3.389 3.168 0.988 1.00 98.88 105 TYR A C 1
ATOM 837 O O . TYR A 1 105 ? -3.098 3.535 -0.150 1.00 98.88 105 TYR A O 1
ATOM 845 N N . GLY A 1 106 ? -4.642 2.874 1.353 1.00 98.81 106 GLY A N 1
ATOM 846 C CA . GLY A 1 106 ? -5.792 2.971 0.452 1.00 98.81 106 GLY A CA 1
ATOM 847 C C . GLY A 1 106 ? -6.882 1.941 0.744 1.00 98.81 106 GLY A C 1
ATOM 848 O O . GLY A 1 106 ? -6.957 1.386 1.842 1.00 98.81 106 GLY A O 1
ATOM 849 N N . THR A 1 107 ? -7.760 1.716 -0.231 1.00 98.94 107 THR A N 1
ATOM 850 C CA . THR A 1 107 ? -8.855 0.736 -0.160 1.00 98.94 107 THR A CA 1
ATOM 851 C C . THR A 1 107 ? -8.471 -0.599 -0.797 1.00 98.94 107 THR A C 1
ATOM 853 O O . T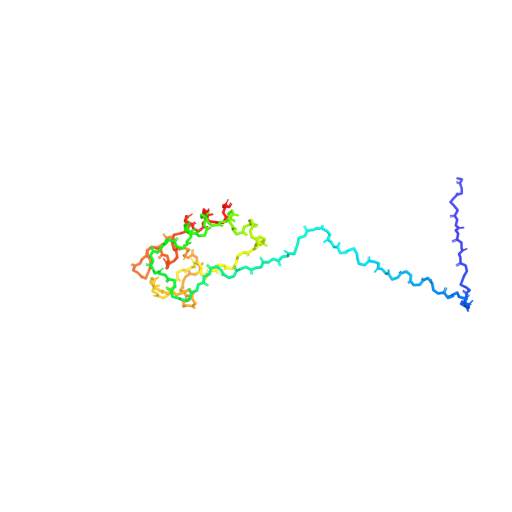HR A 1 107 ? -7.564 -0.664 -1.630 1.00 98.94 107 THR A O 1
ATOM 856 N N . LYS A 1 108 ? -9.232 -1.656 -0.487 1.00 98.88 108 LYS A N 1
ATOM 857 C CA . LYS A 1 108 ? -9.087 -2.982 -1.114 1.00 98.88 108 LYS A CA 1
ATOM 858 C C . LYS A 1 108 ? -9.166 -2.925 -2.641 1.00 98.88 108 LYS A C 1
ATOM 860 O O . LYS A 1 108 ? -8.407 -3.603 -3.326 1.00 98.88 108 LYS A O 1
ATOM 865 N N . ALA A 1 109 ? -10.065 -2.097 -3.175 1.00 98.81 109 ALA A N 1
ATOM 866 C CA . ALA A 1 109 ? -10.207 -1.913 -4.617 1.00 98.81 109 ALA A CA 1
ATOM 867 C C . ALA A 1 109 ? -8.941 -1.304 -5.237 1.00 98.81 109 ALA A C 1
ATOM 869 O O . ALA A 1 109 ? -8.471 -1.794 -6.257 1.00 98.81 109 ALA A O 1
ATOM 870 N N . GLN A 1 110 ? -8.353 -0.286 -4.600 1.00 98.88 110 GLN A N 1
ATOM 871 C CA . GLN A 1 110 ? -7.107 0.327 -5.072 1.00 98.88 110 GLN A CA 1
ATOM 872 C C . GLN A 1 110 ? -5.923 -0.641 -4.981 1.00 98.88 110 GLN A C 1
ATOM 874 O O . GLN A 1 110 ? -5.126 -0.693 -5.911 1.00 98.88 110 GLN A O 1
ATOM 879 N N . LEU A 1 111 ? -5.830 -1.427 -3.901 1.00 98.81 111 LEU A N 1
ATOM 880 C CA . LEU A 1 111 ? -4.820 -2.479 -3.763 1.00 98.81 111 LEU A CA 1
ATOM 881 C C . LEU A 1 1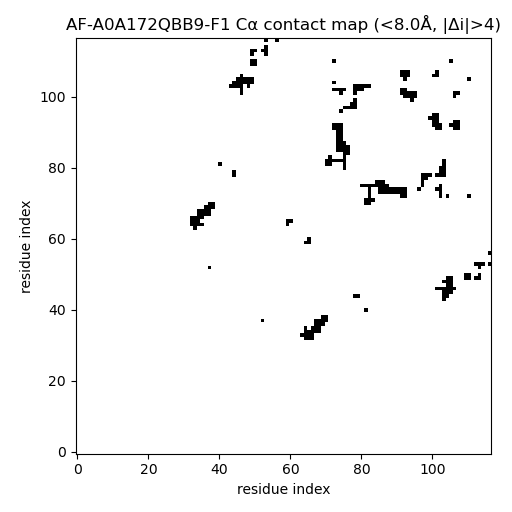11 ? -4.929 -3.496 -4.903 1.00 98.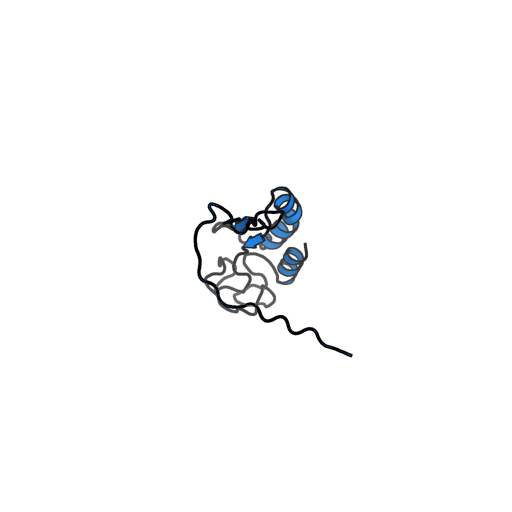81 111 LEU A C 1
ATOM 883 O O . LEU A 1 111 ? -3.929 -3.801 -5.542 1.00 98.81 111 LEU A O 1
ATOM 887 N N . LYS A 1 112 ? -6.143 -3.982 -5.191 1.00 98.75 112 LYS A N 1
ATOM 888 C CA . LYS A 1 112 ? -6.378 -4.913 -6.300 1.00 98.75 112 LYS A CA 1
ATOM 889 C C . LYS A 1 112 ? -5.957 -4.299 -7.637 1.00 98.75 112 LYS A C 1
ATOM 891 O O . LYS A 1 112 ? -5.213 -4.927 -8.376 1.00 98.75 112 LYS A O 1
ATOM 896 N N . SER A 1 113 ? -6.358 -3.057 -7.908 1.00 98.62 113 SER A N 1
ATOM 897 C CA . SER A 1 113 ? -5.954 -2.355 -9.130 1.00 98.62 113 SER A CA 1
ATOM 898 C C . SER A 1 113 ? -4.444 -2.135 -9.241 1.00 98.62 113 SER A C 1
ATOM 900 O O . SER A 1 113 ? -3.956 -1.999 -10.352 1.00 98.62 113 SER A O 1
ATOM 902 N N . ALA A 1 114 ? -3.713 -2.049 -8.125 1.00 98.50 114 ALA A N 1
ATOM 903 C CA . ALA A 1 114 ? -2.254 -1.940 -8.129 1.00 98.50 114 ALA A CA 1
ATOM 904 C C . ALA A 1 114 ? -1.554 -3.289 -8.363 1.00 98.50 114 ALA A C 1
ATOM 906 O O . ALA A 1 114 ? -0.462 -3.299 -8.909 1.00 98.50 114 ALA A O 1
ATOM 907 N N . ILE A 1 115 ? -2.169 -4.403 -7.950 1.00 98.25 115 ILE A N 1
ATOM 908 C CA . ILE A 1 115 ? -1.667 -5.767 -8.194 1.00 98.25 115 ILE A CA 1
ATOM 909 C C . ILE A 1 115 ? -1.923 -6.205 -9.643 1.00 98.25 115 ILE A C 1
ATOM 911 O O . ILE A 1 115 ? -1.126 -6.949 -10.201 1.00 98.25 115 ILE A O 1
ATOM 915 N N . ASP A 1 116 ? -3.039 -5.766 -10.232 1.00 98.00 116 ASP A N 1
ATOM 916 C CA . ASP A 1 116 ? -3.429 -6.102 -11.608 1.00 98.00 116 ASP A CA 1
ATOM 917 C C . ASP A 1 116 ? -2.738 -5.228 -12.680 1.00 98.00 116 ASP A C 1
ATOM 919 O O . ASP A 1 116 ? -2.924 -5.488 -13.870 1.00 98.00 116 ASP A O 1
ATOM 923 N N . ALA A 1 117 ? -2.029 -4.168 -12.272 1.00 94.06 117 ALA A N 1
ATOM 924 C CA . ALA A 1 117 ? -1.306 -3.255 -13.163 1.00 94.06 117 ALA A CA 1
ATOM 925 C C . ALA A 1 117 ? 0.054 -3.828 -13.562 1.00 94.06 117 ALA A C 1
ATOM 927 O O . ALA A 1 117 ? 0.413 -3.658 -14.746 1.00 94.06 117 ALA A O 1
#

Secondary structure (DSSP, 8-state):
----------------------------SS----EEE---TT--SSS-HHHHHHHHHHHHHHTT--EEEPPP-SEESSTT--S-SEEETT-SS-S-BTTBSS-SS--HHHHHHHH--

InterPro domains:
  IPR017853 Glycoside hydrolase superfamily [SSF51445] (34-117)

Radius of gyration: 27.54 Å; Cα contacts (8 Å, |Δi|>4): 148; chains: 1; bounding box: 60×73×47 Å

Organism: Bacillus cereus (NCBI:txid1396)

Foldseek 3Di:
DDDDDDDDDDDDDDDDPDPPPPPPPPPPDDADAAEEALDDLPPALPQCQLVVLLVCVVVCVVVRHPYYDYFQQAAALAQSDSNPRPDDSPQSLCDCPRNGSGHSHHHPVSNVSSVVD

Nearest PDB structures (foldseek):
  1bpl-assembly1_A  TM=1.006E+00  e=4.035E-14  Bacillus licheniformis
  1ob0-assembly1_A  TM=1.006E+00  e=4.890E-14  Bacillus licheniformis
  1e43-assembly1_A  TM=9.945E-01  e=2.000E-13  Bacillus amyloliquefaciens
  3bh4-assembly2_B  TM=9.953E-01  e=2.583E-13  Bacillus amyloliquefaciens
  1hvx-assembly1_A  TM=1.004E+00  e=1.551E-12  Geobacillus stearothermophilus